Protein AF-A0A4U6QA63-F1 (afdb_monomer)

Sequence (109 aa):
MSAAEWTPLATGLVAAVALLVGVLTVRQKSVSDRRAQWWERVQWAVEQTLHESEERRLIGVVVLTELIDTDQPTRDEVRIIDALADVLLAESAQNEDHGDQAAATAEES

Secondary structure (DSSP, 8-state):
--GGGGHHHHHHHHHHHHHHHHHHHHHHHHHHHHHHHHHHHHHHHHHHHTSSSHHHHHHHHHHHHHHHHHS---HHHHHHHHHHHHHHHHHHHHHHHHHHHHHHHHH--

Organism: NCBI:txid2576308

pLDDT: mean 81.69, std 9.76, range [48.94, 94.12]

Structure (mmCIF, N/CA/C/O backbone):
data_AF-A0A4U6QA63-F1
#
_entry.id   AF-A0A4U6QA63-F1
#
loop_
_atom_site.group_PDB
_atom_site.id
_atom_site.type_symbol
_atom_site.label_atom_id
_atom_site.label_alt_id
_atom_site.label_comp_id
_atom_site.label_asym_id
_atom_site.label_entity_id
_atom_site.label_seq_id
_atom_site.pdbx_PDB_ins_code
_atom_site.Cartn_x
_atom_site.Cartn_y
_atom_site.Cartn_z
_atom_site.occupancy
_atom_site.B_iso_or_equiv
_atom_site.auth_seq_id
_atom_site.auth_comp_id
_atom_site.auth_asym_id
_atom_site.auth_atom_id
_atom_site.pdbx_PDB_model_num
ATOM 1 N N . MET A 1 1 ? 37.261 -5.030 -45.925 1.00 52.50 1 MET A N 1
ATOM 2 C CA . MET A 1 1 ? 35.971 -4.577 -45.368 1.00 52.50 1 MET A CA 1
ATOM 3 C C . MET A 1 1 ? 36.318 -3.757 -44.140 1.00 52.50 1 MET A C 1
ATOM 5 O O . MET A 1 1 ? 36.808 -4.309 -43.164 1.00 52.50 1 MET A O 1
ATOM 9 N N . SER A 1 2 ? 36.304 -2.436 -44.275 1.00 53.75 2 SER A N 1
ATOM 10 C CA . SER A 1 2 ? 36.786 -1.497 -43.257 1.00 53.75 2 SER A CA 1
ATOM 11 C C . SER A 1 2 ? 35.843 -1.476 -42.054 1.00 53.75 2 SER A C 1
ATOM 13 O O . SER A 1 2 ? 34.636 -1.346 -42.223 1.00 53.75 2 SER A O 1
ATOM 15 N N . ALA A 1 3 ? 36.395 -1.537 -40.838 1.00 61.06 3 ALA A N 1
ATOM 16 C CA . ALA A 1 3 ? 35.653 -1.529 -39.568 1.00 61.06 3 ALA A CA 1
ATOM 17 C C . ALA A 1 3 ? 34.669 -0.344 -39.394 1.00 61.06 3 ALA A C 1
ATOM 19 O O . ALA A 1 3 ? 33.803 -0.383 -38.527 1.00 61.06 3 ALA A O 1
ATOM 20 N N . ALA A 1 4 ? 34.776 0.693 -40.231 1.00 61.72 4 ALA A N 1
ATOM 21 C CA . ALA A 1 4 ? 33.960 1.903 -40.198 1.00 61.72 4 ALA A CA 1
ATOM 22 C C . ALA A 1 4 ? 32.494 1.717 -40.648 1.00 61.72 4 ALA A C 1
ATOM 24 O O . ALA A 1 4 ? 31.656 2.548 -40.307 1.00 61.72 4 ALA A O 1
ATOM 25 N N . GLU A 1 5 ? 32.161 0.652 -41.384 1.00 62.84 5 GLU A N 1
ATOM 26 C CA . GLU A 1 5 ? 30.810 0.457 -41.950 1.00 62.84 5 GLU A CA 1
ATOM 27 C C . GLU A 1 5 ? 29.781 -0.009 -40.904 1.00 62.84 5 GLU A C 1
ATOM 29 O O . GLU A 1 5 ? 28.580 0.197 -41.065 1.00 62.84 5 GLU A O 1
ATOM 34 N N . TRP A 1 6 ? 30.248 -0.593 -39.797 1.00 61.78 6 TRP A N 1
ATOM 35 C CA . TRP A 1 6 ? 29.396 -1.114 -38.723 1.00 61.78 6 TRP A CA 1
ATOM 36 C C . TRP A 1 6 ? 29.135 -0.073 -37.629 1.00 61.78 6 TRP A C 1
ATOM 38 O O . TRP A 1 6 ? 28.260 -0.276 -36.791 1.00 61.78 6 TRP A O 1
ATOM 48 N N . THR A 1 7 ? 29.848 1.057 -37.649 1.00 77.50 7 THR A N 1
ATOM 49 C CA . THR A 1 7 ? 29.715 2.153 -36.679 1.00 77.50 7 THR A CA 1
ATOM 50 C C . THR A 1 7 ? 28.272 2.649 -36.522 1.00 77.50 7 THR A C 1
ATOM 52 O O . THR A 1 7 ? 27.784 2.644 -35.394 1.00 77.50 7 THR A O 1
ATOM 55 N N . PRO A 1 8 ? 27.531 3.019 -37.590 1.00 83.19 8 PRO A N 1
ATOM 56 C CA . PRO A 1 8 ? 26.157 3.501 -37.429 1.00 83.19 8 PRO A CA 1
ATOM 57 C C . PRO A 1 8 ? 25.200 2.417 -36.912 1.00 83.19 8 PRO A C 1
ATOM 59 O O . PRO A 1 8 ? 24.306 2.718 -36.123 1.00 83.19 8 PRO A O 1
ATOM 62 N N . LEU A 1 9 ? 25.412 1.152 -37.293 1.00 77.19 9 LEU A N 1
ATOM 63 C CA . LEU A 1 9 ? 24.645 0.012 -36.779 1.00 77.19 9 LEU A CA 1
ATOM 64 C C . LEU A 1 9 ? 24.908 -0.217 -35.286 1.00 77.19 9 LEU A C 1
ATOM 66 O O . LEU A 1 9 ? 23.965 -0.392 -34.516 1.00 77.19 9 LEU A O 1
ATOM 70 N N . ALA A 1 10 ? 26.172 -0.159 -34.866 1.00 78.31 10 ALA A N 1
ATOM 71 C CA . ALA A 1 10 ? 26.559 -0.279 -33.467 1.00 78.31 10 ALA A CA 1
ATOM 72 C C . ALA A 1 10 ? 25.978 0.868 -32.626 1.00 78.31 10 ALA A C 1
ATOM 74 O O . ALA A 1 10 ? 25.395 0.623 -31.572 1.00 78.31 10 ALA A O 1
ATOM 75 N N . THR A 1 11 ? 26.059 2.113 -33.109 1.00 86.69 11 THR A N 1
ATOM 76 C CA . THR A 1 11 ? 25.457 3.272 -32.434 1.00 86.69 11 THR A CA 1
ATOM 77 C C . THR A 1 11 ? 23.936 3.149 -32.341 1.00 86.69 11 THR A C 1
ATOM 79 O O . THR A 1 11 ? 23.372 3.403 -31.277 1.00 86.69 11 THR A O 1
ATOM 82 N N . GLY A 1 12 ? 23.269 2.710 -33.412 1.00 87.81 12 GLY A N 1
ATOM 83 C CA . GLY A 1 12 ? 21.825 2.473 -33.407 1.00 87.81 12 GLY A CA 1
ATOM 84 C C . GLY A 1 12 ? 21.407 1.412 -32.386 1.00 87.81 12 GLY A C 1
ATOM 85 O O . GLY A 1 12 ? 20.447 1.614 -31.643 1.00 87.81 12 GLY A O 1
ATOM 86 N N . LEU A 1 13 ? 22.165 0.317 -32.285 1.00 84.44 13 LEU A N 1
ATOM 87 C CA . LEU A 1 13 ? 21.913 -0.745 -31.311 1.00 84.44 13 LEU A CA 1
ATOM 88 C C . LEU A 1 13 ? 22.113 -0.259 -29.869 1.00 84.44 13 LEU A C 1
ATOM 90 O O . LEU A 1 13 ? 21.268 -0.521 -29.015 1.00 84.44 13 LEU A O 1
ATOM 94 N N . VAL A 1 14 ? 23.180 0.500 -29.600 1.00 89.94 14 VAL A 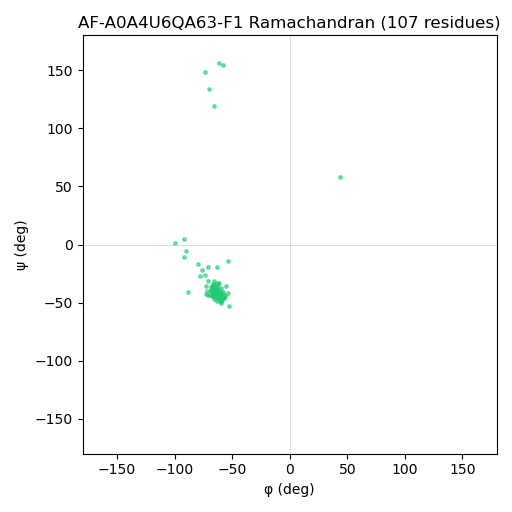N 1
ATOM 95 C CA . VAL A 1 14 ? 23.418 1.104 -28.278 1.00 89.94 14 VAL A CA 1
ATOM 96 C C . VAL A 1 14 ? 22.278 2.050 -27.891 1.00 89.94 14 VAL A C 1
ATOM 98 O O . VAL A 1 14 ? 21.776 1.973 -26.769 1.00 89.94 14 VAL A O 1
ATOM 101 N N . ALA A 1 15 ? 21.817 2.898 -28.815 1.00 89.25 15 ALA A N 1
ATOM 102 C CA . ALA A 1 15 ? 20.697 3.805 -28.568 1.00 89.25 15 ALA A CA 1
ATOM 103 C C . ALA A 1 15 ? 19.386 3.050 -28.280 1.00 89.25 15 ALA A C 1
ATOM 105 O O . ALA A 1 15 ? 18.650 3.419 -27.364 1.00 89.25 15 ALA A O 1
ATOM 106 N N . ALA A 1 16 ? 19.110 1.963 -29.007 1.00 84.00 16 ALA A N 1
ATOM 107 C CA . ALA A 1 16 ? 17.925 1.135 -28.790 1.00 84.00 16 ALA A CA 1
ATOM 108 C C . ALA A 1 16 ? 17.939 0.442 -27.416 1.00 84.00 16 ALA A C 1
ATOM 110 O O . ALA A 1 16 ? 16.925 0.445 -26.715 1.00 84.00 16 ALA A O 1
ATOM 111 N N . VAL A 1 17 ? 19.088 -0.104 -26.999 1.00 87.12 17 VAL A N 1
ATOM 112 C CA . VAL A 1 17 ? 19.249 -0.714 -25.668 1.00 87.12 17 VAL A CA 1
ATOM 113 C C . VAL A 1 17 ? 19.080 0.332 -24.568 1.00 87.12 17 VAL A C 1
ATOM 115 O O . VAL A 1 17 ? 18.347 0.089 -23.612 1.00 87.12 17 VAL A O 1
ATOM 118 N N . ALA A 1 18 ? 19.693 1.511 -24.712 1.00 88.19 18 ALA A N 1
ATOM 119 C CA . ALA A 1 18 ? 19.543 2.598 -23.746 1.00 88.19 18 ALA A CA 1
ATOM 120 C C . ALA A 1 18 ? 18.075 3.037 -23.597 1.00 88.19 18 ALA A C 1
ATOM 122 O O . ALA A 1 18 ? 17.598 3.220 -22.477 1.00 88.19 18 ALA A O 1
ATOM 123 N N . LEU A 1 19 ? 17.336 3.141 -24.707 1.00 87.56 19 LEU A N 1
ATOM 124 C CA . LEU A 1 19 ? 15.912 3.477 -24.693 1.00 87.56 19 LEU A CA 1
ATOM 125 C C . LEU A 1 19 ? 15.083 2.386 -24.005 1.00 87.56 19 LEU A C 1
ATOM 127 O O . LEU A 1 19 ? 14.249 2.700 -23.158 1.00 87.56 19 LEU A O 1
ATOM 131 N N . LEU A 1 20 ? 15.341 1.110 -24.308 1.00 85.31 20 LEU A N 1
ATOM 132 C CA . LEU A 1 20 ? 14.665 -0.016 -23.660 1.00 85.31 20 LEU A CA 1
ATOM 133 C C . LEU A 1 20 ? 14.903 -0.015 -22.146 1.00 85.31 20 LEU A C 1
ATOM 135 O O . LEU A 1 20 ? 13.947 -0.082 -21.377 1.00 85.31 20 LEU A O 1
ATOM 139 N N . VAL A 1 21 ? 16.161 0.102 -21.714 1.00 84.88 21 VAL A N 1
ATOM 140 C CA . VAL A 1 21 ? 16.525 0.153 -20.291 1.00 84.88 21 VAL A CA 1
ATOM 141 C C . VAL A 1 21 ? 15.883 1.359 -19.611 1.00 84.88 21 VAL A C 1
ATOM 143 O O . VAL A 1 21 ? 15.337 1.213 -18.519 1.00 84.88 21 VAL A O 1
ATOM 146 N N . GLY A 1 22 ? 15.873 2.526 -20.261 1.00 81.62 22 GLY A N 1
ATOM 147 C CA . GLY A 1 22 ? 15.204 3.723 -19.753 1.00 81.62 22 GLY A CA 1
ATOM 148 C C . GLY A 1 22 ? 13.706 3.503 -19.538 1.00 81.62 22 GLY A C 1
ATOM 149 O O . GLY A 1 22 ? 13.187 3.778 -18.457 1.00 81.62 22 GLY A O 1
ATOM 150 N N . VAL A 1 23 ? 13.014 2.928 -20.527 1.00 81.94 23 VAL A N 1
ATOM 151 C CA . VAL A 1 23 ? 11.581 2.608 -20.429 1.00 81.94 23 VAL A CA 1
ATOM 152 C C . VAL A 1 23 ? 11.314 1.583 -19.327 1.00 81.94 23 VAL A C 1
ATOM 154 O O . VAL A 1 23 ? 10.399 1.776 -18.526 1.00 81.94 23 VAL A O 1
ATOM 157 N N . LEU A 1 24 ? 12.109 0.513 -19.248 1.00 80.06 24 LEU A N 1
ATOM 158 C CA . LEU A 1 24 ? 11.977 -0.499 -18.197 1.00 80.06 24 LEU A CA 1
ATOM 159 C C . LEU A 1 24 ? 12.202 0.105 -16.810 1.00 80.06 24 LEU A C 1
ATOM 161 O O . LEU A 1 24 ? 11.413 -0.157 -15.909 1.00 80.06 24 LEU A O 1
ATOM 165 N N . THR A 1 25 ? 13.201 0.973 -16.662 1.00 82.56 25 THR A N 1
ATOM 166 C CA . THR A 1 25 ? 13.501 1.674 -15.406 1.00 82.56 25 THR A CA 1
ATOM 167 C C . THR A 1 25 ? 12.339 2.559 -14.967 1.00 82.56 25 THR A C 1
ATOM 169 O O . THR A 1 25 ? 11.913 2.490 -13.817 1.00 82.56 25 THR A O 1
ATOM 172 N N . VAL A 1 26 ? 11.768 3.356 -15.877 1.00 82.88 26 VAL A N 1
ATOM 173 C CA . VAL A 1 26 ? 10.618 4.220 -15.559 1.00 82.88 26 VAL A CA 1
ATOM 174 C C . VAL A 1 26 ? 9.390 3.387 -15.183 1.00 82.88 26 VAL A C 1
ATOM 176 O O . VAL A 1 26 ? 8.683 3.730 -14.237 1.00 82.88 26 VAL A O 1
ATOM 179 N N . ARG A 1 27 ? 9.150 2.263 -15.870 1.00 74.88 27 ARG A N 1
ATOM 180 C CA . ARG A 1 27 ? 8.049 1.343 -15.536 1.00 74.88 27 ARG A CA 1
ATOM 181 C C . ARG A 1 27 ? 8.268 0.633 -14.205 1.00 74.88 27 ARG A C 1
ATOM 183 O O . ARG A 1 27 ? 7.325 0.469 -13.441 1.00 74.88 27 ARG A O 1
ATOM 190 N N . GLN A 1 28 ? 9.495 0.219 -13.916 1.00 75.00 28 GLN A N 1
ATOM 191 C CA . GLN A 1 28 ? 9.846 -0.387 -12.637 1.00 75.00 28 GLN A CA 1
ATOM 192 C C . GLN A 1 28 ? 9.647 0.618 -11.503 1.00 75.00 28 GLN A C 1
ATOM 194 O O . GLN A 1 28 ? 9.059 0.278 -10.478 1.00 75.00 28 GLN A O 1
ATOM 199 N N . LYS A 1 29 ? 10.063 1.870 -11.719 1.00 82.56 29 LYS A N 1
ATOM 200 C CA . LYS A 1 29 ? 9.858 2.950 -10.763 1.00 82.56 29 LYS A CA 1
ATOM 201 C C . LYS A 1 29 ? 8.375 3.235 -10.530 1.00 82.56 29 LYS A C 1
ATOM 203 O O . LYS A 1 29 ? 7.969 3.301 -9.381 1.00 82.56 29 LYS A O 1
ATOM 208 N N . SER A 1 30 ? 7.551 3.322 -11.575 1.00 77.19 30 SER A N 1
ATOM 209 C CA . SER A 1 30 ? 6.116 3.588 -11.395 1.00 77.19 30 SER A CA 1
ATOM 210 C C . SER A 1 30 ? 5.382 2.454 -10.675 1.00 77.19 30 SER A C 1
ATOM 212 O O . SER A 1 30 ? 4.485 2.711 -9.875 1.00 77.19 30 SER A O 1
ATOM 214 N N . VAL A 1 31 ? 5.780 1.198 -10.905 1.00 80.50 31 VAL A N 1
ATOM 2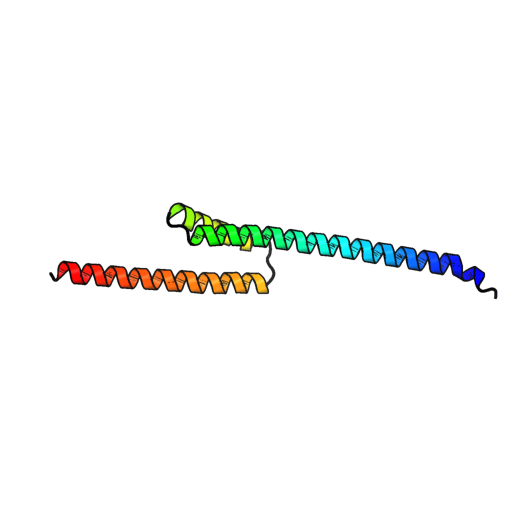15 C CA . VAL A 1 31 ? 5.263 0.051 -10.143 1.00 80.50 31 VAL A CA 1
ATOM 216 C C . VAL A 1 31 ? 5.704 0.127 -8.680 1.00 80.50 31 VAL A C 1
ATOM 218 O O . VAL A 1 31 ? 4.873 -0.070 -7.798 1.00 80.50 31 VAL A O 1
ATOM 221 N N . SER A 1 32 ? 6.976 0.443 -8.424 1.00 79.56 32 SER A N 1
ATOM 222 C CA . SER A 1 32 ? 7.515 0.591 -7.068 1.00 79.56 32 SER A CA 1
ATOM 223 C C . SER A 1 32 ? 6.838 1.725 -6.298 1.00 79.56 32 SER A C 1
ATOM 225 O O . SER A 1 32 ? 6.445 1.530 -5.153 1.00 79.56 32 SER A O 1
ATOM 227 N N . ASP A 1 33 ? 6.671 2.889 -6.925 1.00 85.06 33 ASP A N 1
ATOM 228 C CA . ASP A 1 33 ? 6.081 4.073 -6.297 1.00 85.06 33 ASP A CA 1
ATOM 229 C C . ASP A 1 33 ? 4.595 3.830 -5.974 1.00 85.06 33 ASP A C 1
ATOM 231 O O . ASP A 1 33 ? 4.143 4.134 -4.873 1.00 85.06 33 ASP A O 1
ATOM 235 N N . ARG A 1 34 ? 3.844 3.184 -6.881 1.00 84.44 34 ARG A N 1
ATOM 236 C CA . ARG A 1 34 ? 2.451 2.779 -6.623 1.00 84.44 34 ARG A CA 1
ATOM 237 C C . ARG A 1 34 ? 2.342 1.810 -5.444 1.00 84.44 34 ARG A C 1
ATOM 239 O O . ARG A 1 34 ? 1.427 1.930 -4.636 1.00 84.44 34 ARG A O 1
ATOM 246 N N . ARG A 1 35 ? 3.278 0.864 -5.332 1.00 86.12 35 ARG A N 1
ATOM 247 C CA . ARG A 1 35 ? 3.324 -0.093 -4.219 1.00 86.12 35 ARG A CA 1
ATOM 248 C C . ARG A 1 35 ? 3.645 0.592 -2.889 1.00 86.12 35 ARG A C 1
ATOM 250 O O . ARG A 1 35 ? 3.017 0.278 -1.885 1.00 86.12 35 ARG A O 1
ATOM 257 N N . ALA A 1 36 ? 4.565 1.556 -2.891 1.00 87.19 36 ALA A N 1
ATOM 258 C CA . ALA A 1 36 ? 4.877 2.357 -1.709 1.00 87.19 36 ALA A CA 1
ATOM 259 C C . ALA A 1 36 ? 3.651 3.150 -1.221 1.00 87.19 36 ALA A C 1
ATOM 261 O O . ALA A 1 36 ? 3.300 3.068 -0.051 1.00 87.19 36 ALA A O 1
ATOM 262 N N . GLN A 1 37 ? 2.937 3.821 -2.130 1.00 89.88 37 GLN A N 1
ATOM 263 C CA . GLN A 1 37 ? 1.710 4.561 -1.803 1.00 89.88 37 GLN A CA 1
ATOM 264 C C . GLN A 1 37 ? 0.576 3.661 -1.302 1.00 89.88 37 GLN A C 1
ATOM 266 O O . GLN A 1 37 ? -0.234 4.066 -0.471 1.00 89.88 37 GLN A O 1
ATOM 271 N N . TRP A 1 38 ? 0.467 2.443 -1.834 1.00 90.44 38 TRP A N 1
ATOM 272 C CA . TRP A 1 38 ? -0.473 1.459 -1.306 1.00 90.44 38 TRP A CA 1
ATOM 273 C C . TRP A 1 38 ? -0.107 1.062 0.128 1.00 90.44 38 TRP A C 1
ATOM 275 O O . TRP A 1 38 ? -0.964 1.106 1.006 1.00 90.44 38 TRP A O 1
ATOM 285 N N . TRP A 1 39 ? 1.170 0.777 0.394 1.00 90.00 39 TRP A N 1
ATOM 286 C CA . TRP A 1 39 ? 1.623 0.400 1.732 1.00 90.00 39 TRP A CA 1
ATOM 287 C C . TRP A 1 39 ? 1.464 1.524 2.764 1.00 90.00 39 TRP A C 1
ATOM 289 O O . TRP A 1 39 ? 1.045 1.259 3.885 1.00 90.00 39 TRP A O 1
ATOM 299 N N . GLU A 1 40 ? 1.711 2.780 2.389 1.00 91.88 40 GLU A N 1
ATOM 300 C CA . GLU A 1 40 ? 1.442 3.937 3.258 1.00 91.88 40 GLU A CA 1
ATOM 301 C C . GLU A 1 40 ? -0.039 4.006 3.673 1.00 91.88 40 GLU A C 1
ATOM 303 O O . GLU A 1 40 ? -0.353 4.255 4.839 1.00 91.88 40 GLU A O 1
ATOM 308 N N . ARG A 1 41 ? -0.963 3.724 2.744 1.00 91.69 41 ARG A N 1
ATOM 309 C CA . ARG A 1 41 ? -2.406 3.681 3.037 1.00 91.69 41 ARG A CA 1
ATOM 310 C C . ARG A 1 41 ? -2.779 2.506 3.940 1.00 91.69 41 ARG A C 1
ATOM 312 O O . ARG A 1 41 ? -3.584 2.682 4.850 1.00 91.69 41 ARG A O 1
ATOM 319 N N . VAL A 1 42 ? -2.167 1.340 3.729 1.00 90.81 42 VAL A N 1
ATOM 320 C CA . VAL A 1 42 ? -2.325 0.174 4.613 1.00 90.81 42 VAL A CA 1
ATOM 321 C C . VAL A 1 42 ? -1.861 0.505 6.028 1.00 90.81 42 VAL A C 1
ATOM 323 O O . VAL A 1 42 ? -2.599 0.257 6.974 1.00 90.81 42 VAL A O 1
ATOM 326 N N . GLN A 1 43 ? -0.678 1.102 6.188 1.00 90.62 43 GLN A N 1
ATOM 327 C CA . GLN A 1 43 ? -0.144 1.467 7.503 1.00 90.62 43 GLN A CA 1
ATOM 328 C C . GLN A 1 43 ? -1.069 2.422 8.252 1.00 90.62 43 GLN A C 1
ATOM 330 O O . GLN A 1 43 ? -1.366 2.185 9.421 1.00 90.62 43 GLN A O 1
ATOM 335 N N . TRP A 1 44 ? -1.565 3.458 7.570 1.00 94.12 44 TRP A N 1
ATOM 336 C CA . TRP A 1 44 ? -2.530 4.380 8.161 1.00 94.12 44 TRP A CA 1
ATOM 337 C C . TRP A 1 44 ? -3.786 3.648 8.643 1.00 94.12 44 TRP A C 1
ATOM 339 O O . TRP A 1 44 ? -4.246 3.878 9.761 1.00 94.12 44 TRP A O 1
ATOM 349 N N . ALA A 1 45 ? -4.329 2.749 7.822 1.00 91.31 45 ALA A N 1
ATOM 350 C CA . ALA A 1 45 ? -5.550 2.033 8.154 1.00 91.31 45 ALA A CA 1
ATOM 351 C C . ALA A 1 45 ? -5.341 1.063 9.332 1.00 91.31 45 ALA A C 1
ATOM 353 O O . ALA A 1 45 ? -6.167 1.034 10.242 1.00 91.31 45 ALA A O 1
ATOM 354 N N . VAL A 1 46 ? -4.200 0.364 9.387 1.00 89.06 46 VAL A N 1
ATOM 355 C CA . VAL A 1 46 ? -3.800 -0.465 10.540 1.00 89.06 46 VAL A CA 1
ATOM 356 C C . VAL A 1 46 ? -3.660 0.376 11.808 1.00 89.06 46 VAL A C 1
ATOM 358 O O . VAL A 1 46 ? -4.195 0.003 12.848 1.00 89.06 46 VAL A O 1
ATOM 361 N N . GLU A 1 47 ? -3.013 1.538 11.744 1.00 88.06 47 GLU A N 1
ATOM 362 C CA . GLU A 1 47 ? -2.907 2.436 12.900 1.00 88.06 47 GLU A CA 1
ATOM 363 C C . GLU A 1 47 ? -4.289 2.875 13.409 1.00 88.06 47 GLU A C 1
ATOM 365 O O . GLU A 1 47 ? -4.516 2.923 14.618 1.00 88.06 47 GLU A O 1
ATOM 370 N N . GLN A 1 48 ? -5.253 3.106 12.508 1.00 89.31 48 GLN A N 1
ATOM 371 C CA . GLN A 1 48 ? -6.629 3.394 12.914 1.00 89.31 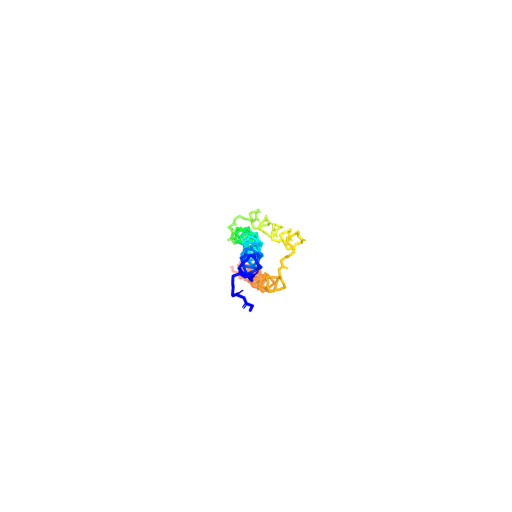48 GLN A CA 1
ATOM 372 C C . GLN A 1 48 ? -7.311 2.196 13.592 1.00 89.31 48 GLN A C 1
ATOM 374 O O . GLN A 1 48 ? -8.044 2.408 14.555 1.00 89.31 48 GLN A O 1
ATOM 379 N N . THR A 1 49 ? -7.048 0.950 13.169 1.00 82.94 49 THR A N 1
ATOM 380 C CA . THR A 1 49 ? -7.606 -0.256 13.828 1.00 82.94 49 THR A CA 1
ATOM 381 C C . THR A 1 49 ? -7.144 -0.455 15.272 1.00 82.94 49 THR A C 1
ATOM 383 O O . THR A 1 49 ? -7.820 -1.142 16.036 1.00 82.94 49 THR A O 1
ATOM 386 N N . LEU A 1 50 ? -6.037 0.183 15.659 1.00 84.38 50 LEU A N 1
ATOM 387 C CA . LEU A 1 50 ? -5.472 0.147 17.010 1.00 84.38 50 LEU A CA 1
ATOM 388 C C . LEU A 1 50 ? -5.833 1.388 17.840 1.00 84.38 50 LEU A C 1
ATOM 390 O O . LEU A 1 50 ? -5.392 1.533 18.978 1.00 84.38 50 LEU A O 1
ATOM 394 N N . HIS A 1 51 ? -6.604 2.314 17.274 1.00 86.75 51 HIS A N 1
ATOM 395 C CA . HIS A 1 51 ? -6.949 3.564 17.932 1.00 86.75 51 HIS A CA 1
ATOM 396 C C . HIS A 1 51 ? -7.984 3.344 19.057 1.00 86.75 51 HIS A C 1
ATOM 398 O O . HIS A 1 51 ? -8.859 2.499 18.954 1.00 86.75 51 HIS A O 1
ATOM 404 N N . GLU A 1 52 ? -7.953 4.145 20.124 1.00 83.31 52 GLU A N 1
ATOM 405 C CA . GLU A 1 52 ? -8.851 3.977 21.289 1.00 83.31 52 GLU A CA 1
ATOM 406 C C . GLU A 1 52 ? -10.345 4.182 20.948 1.00 83.31 52 GLU A C 1
ATOM 408 O O . GLU A 1 52 ? -11.230 3.503 21.459 1.00 83.31 52 GLU A O 1
ATOM 413 N N . SER A 1 53 ? -10.635 5.142 20.067 1.00 91.94 53 SER A N 1
ATOM 414 C CA . SER A 1 53 ? -11.970 5.391 19.507 1.00 91.94 53 SER A CA 1
ATOM 415 C C . SER A 1 53 ? -12.469 4.235 18.628 1.00 91.94 53 SER A C 1
ATOM 417 O O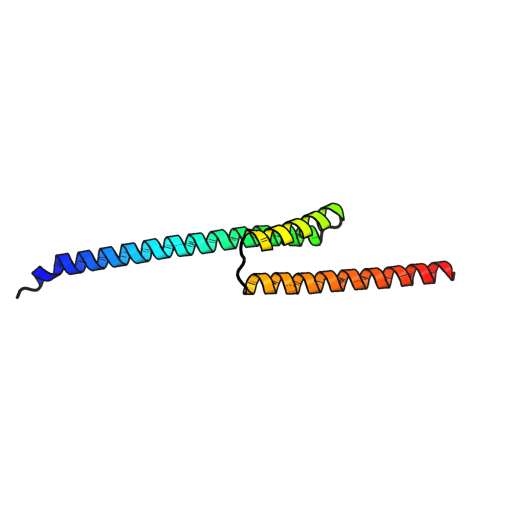 . SER A 1 53 ? -11.908 3.978 17.562 1.00 91.94 53 SER A O 1
ATOM 419 N N . GLU A 1 54 ? -13.594 3.633 19.023 1.00 87.38 54 GLU A N 1
ATOM 420 C CA . GLU A 1 54 ? -14.307 2.599 18.252 1.00 87.38 54 GLU A CA 1
ATOM 421 C C . GLU A 1 54 ? -14.621 3.046 16.814 1.00 87.38 54 GLU A C 1
ATOM 423 O O . GLU A 1 54 ? -14.414 2.297 15.865 1.00 87.38 54 GLU A O 1
ATOM 428 N N . GLU A 1 55 ? -15.051 4.298 16.629 1.00 91.31 55 GLU A N 1
ATOM 429 C CA . GLU A 1 55 ? -15.345 4.854 15.302 1.00 91.31 55 GLU A CA 1
ATOM 430 C C . GLU A 1 55 ? -14.110 4.818 14.393 1.00 91.31 55 GLU A C 1
ATOM 432 O O . GLU A 1 55 ? -14.188 4.376 13.246 1.00 91.31 55 GLU A O 1
ATOM 437 N N . ARG A 1 56 ? -12.946 5.229 14.912 1.00 88.44 56 ARG A N 1
ATOM 438 C CA . ARG A 1 56 ? -11.692 5.192 14.148 1.00 88.44 56 ARG A CA 1
ATOM 439 C C . ARG A 1 56 ? -11.256 3.766 13.843 1.00 88.44 56 ARG A C 1
ATOM 441 O O . ARG A 1 56 ? -10.818 3.514 12.722 1.00 88.44 56 ARG A O 1
ATOM 448 N N . ARG A 1 57 ? -11.448 2.831 14.778 1.00 87.44 57 ARG A N 1
ATOM 449 C CA . ARG A 1 57 ? -11.155 1.411 14.540 1.00 87.44 57 ARG A CA 1
ATOM 450 C C . ARG A 1 57 ? -11.965 0.852 13.385 1.00 87.44 57 ARG A C 1
ATOM 452 O O . ARG A 1 57 ? -11.387 0.272 12.468 1.00 87.44 57 ARG A O 1
ATOM 459 N N . LEU A 1 58 ? -13.274 1.097 13.383 1.00 89.00 58 LEU A N 1
ATOM 460 C CA . LEU A 1 58 ? -14.164 0.666 12.305 1.00 89.00 58 LEU A CA 1
ATOM 461 C C . LEU A 1 58 ? -13.782 1.294 10.961 1.00 89.00 58 LEU A C 1
ATOM 463 O O . LEU A 1 58 ? -13.745 0.593 9.951 1.00 89.00 58 LEU A O 1
ATOM 467 N N . ILE A 1 59 ? -13.432 2.585 10.942 1.00 93.00 59 ILE A N 1
ATOM 468 C CA . ILE A 1 59 ? -12.940 3.256 9.729 1.00 93.00 59 ILE A CA 1
ATOM 469 C C . ILE A 1 59 ? -11.670 2.572 9.208 1.00 93.00 59 ILE A C 1
ATOM 471 O O . ILE A 1 59 ? -11.571 2.312 8.010 1.00 93.00 59 ILE A O 1
ATOM 475 N N . GLY A 1 60 ? -10.722 2.244 10.090 1.00 89.00 60 GLY A N 1
ATOM 476 C CA . GLY A 1 60 ? -9.502 1.522 9.726 1.00 89.00 60 GLY A CA 1
ATOM 477 C C . GLY A 1 60 ? -9.791 0.175 9.063 1.00 89.00 60 GLY A C 1
ATOM 478 O O . GLY A 1 60 ? -9.239 -0.116 8.002 1.00 89.00 60 GLY A O 1
ATOM 479 N N . VAL A 1 61 ? -10.711 -0.609 9.636 1.00 88.19 61 VAL A N 1
ATOM 480 C CA . VAL A 1 61 ? -11.112 -1.914 9.084 1.00 88.19 61 VAL A CA 1
ATOM 481 C C . VAL A 1 61 ? -11.757 -1.755 7.706 1.00 88.19 61 VAL A C 1
ATOM 483 O O . VAL A 1 61 ? -11.348 -2.429 6.763 1.00 88.19 61 VAL A O 1
ATOM 486 N N . VAL A 1 62 ? -12.713 -0.832 7.556 1.00 93.38 62 VAL A N 1
ATOM 487 C CA . VAL A 1 62 ? -13.397 -0.584 6.274 1.00 93.38 62 VAL A CA 1
ATOM 488 C C . VAL A 1 62 ? -12.406 -0.165 5.189 1.00 93.38 62 VAL A C 1
ATOM 490 O O . VAL A 1 62 ? -12.458 -0.673 4.069 1.00 93.38 62 VAL A O 1
ATOM 493 N N . VAL A 1 63 ? -11.474 0.733 5.516 1.00 92.38 63 VAL A N 1
ATOM 494 C CA . VAL A 1 63 ? -10.460 1.195 4.562 1.00 92.38 63 VAL A CA 1
ATOM 495 C C . VAL A 1 63 ? -9.504 0.065 4.175 1.00 92.38 63 VAL A C 1
ATOM 497 O O . VAL A 1 63 ? -9.144 -0.035 3.003 1.00 92.38 63 VAL A O 1
ATOM 500 N N . LEU A 1 64 ? -9.124 -0.815 5.108 1.00 89.44 64 LEU A N 1
ATOM 501 C CA . LEU A 1 64 ? -8.320 -2.000 4.789 1.00 89.44 64 LEU A CA 1
ATOM 502 C C . LEU A 1 64 ? -9.038 -2.931 3.811 1.00 89.44 64 LEU A C 1
ATOM 504 O O . LEU A 1 64 ? -8.419 -3.370 2.844 1.00 89.44 64 LEU A O 1
ATOM 508 N N . THR A 1 65 ? -10.327 -3.207 4.021 1.00 88.94 65 THR A N 1
ATOM 509 C CA . THR A 1 65 ? -11.10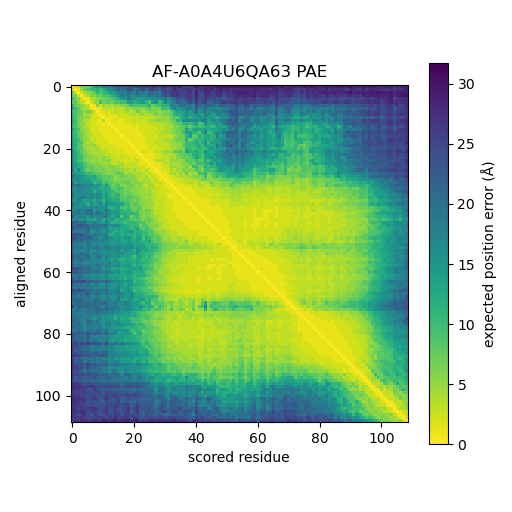7 -4.059 3.110 1.00 88.94 65 THR A CA 1
ATOM 510 C C . THR A 1 65 ? -11.182 -3.456 1.705 1.00 88.94 65 THR A C 1
ATOM 512 O O . THR A 1 65 ? -10.894 -4.144 0.727 1.00 88.94 65 THR A O 1
ATOM 515 N N . GLU A 1 66 ? -11.459 -2.154 1.598 1.00 93.00 66 GLU A N 1
ATOM 516 C CA . GLU A 1 66 ? -11.520 -1.453 0.308 1.00 93.00 66 GLU A CA 1
ATOM 517 C C . GLU A 1 66 ? -10.161 -1.449 -0.421 1.00 93.00 66 GLU A C 1
ATOM 519 O O . GLU A 1 66 ? -10.097 -1.612 -1.642 1.00 93.00 66 GLU A O 1
ATOM 524 N N . LEU A 1 67 ? -9.049 -1.300 0.311 1.00 89.31 67 LEU A N 1
ATOM 525 C CA . LEU A 1 67 ? -7.693 -1.326 -0.257 1.00 89.31 67 LEU A CA 1
ATOM 526 C C . LEU A 1 67 ? -7.311 -2.694 -0.836 1.00 89.31 67 LEU A C 1
ATOM 528 O O . LEU A 1 67 ? -6.530 -2.751 -1.787 1.00 89.31 67 LEU A O 1
ATOM 532 N N . ILE A 1 68 ? -7.820 -3.788 -0.268 1.00 87.56 68 ILE A N 1
ATOM 533 C CA . ILE A 1 68 ? -7.566 -5.141 -0.780 1.00 87.56 68 ILE A CA 1
ATOM 534 C C . ILE A 1 68 ? -8.341 -5.369 -2.081 1.00 87.56 68 ILE A C 1
ATOM 536 O O . ILE A 1 68 ? -7.776 -5.906 -3.036 1.00 87.56 68 ILE A O 1
ATOM 540 N N . ASP A 1 69 ? -9.596 -4.923 -2.141 1.00 87.62 69 ASP A N 1
ATOM 541 C CA . ASP A 1 69 ? -10.459 -5.124 -3.308 1.00 87.62 69 ASP A CA 1
ATOM 542 C C . ASP A 1 69 ? -10.047 -4.258 -4.508 1.00 87.62 69 ASP A C 1
ATOM 544 O O . ASP A 1 69 ? -10.060 -4.717 -5.654 1.00 87.62 69 ASP A O 1
ATOM 548 N N . THR A 1 70 ? -9.655 -3.004 -4.269 1.00 86.38 70 THR A N 1
ATOM 549 C CA . THR A 1 70 ? -9.441 -2.029 -5.352 1.00 86.38 70 THR A CA 1
ATOM 550 C C . THR A 1 70 ? -8.031 -2.037 -5.938 1.00 86.38 70 THR A C 1
ATOM 552 O O . THR A 1 70 ? -7.870 -1.955 -7.160 1.00 86.38 70 THR A O 1
ATOM 555 N N . ASP A 1 71 ? -6.995 -2.155 -5.104 1.00 83.25 71 ASP A N 1
ATOM 556 C CA . ASP A 1 71 ? -5.607 -1.928 -5.527 1.00 83.25 71 ASP A CA 1
ATOM 557 C C . ASP A 1 71 ? -4.867 -3.190 -5.997 1.00 83.25 71 ASP A C 1
ATOM 559 O O . ASP A 1 71 ? -3.687 -3.111 -6.346 1.00 83.25 71 ASP A O 1
ATOM 563 N N . GLN A 1 72 ? -5.558 -4.337 -6.076 1.00 82.69 72 GLN A N 1
ATOM 564 C CA . GLN A 1 72 ? -5.016 -5.621 -6.555 1.00 82.69 72 GLN A CA 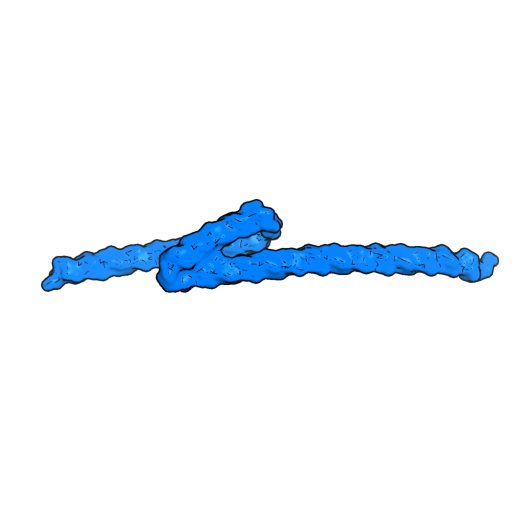1
ATOM 565 C C . GLN A 1 72 ? -3.613 -5.922 -5.984 1.00 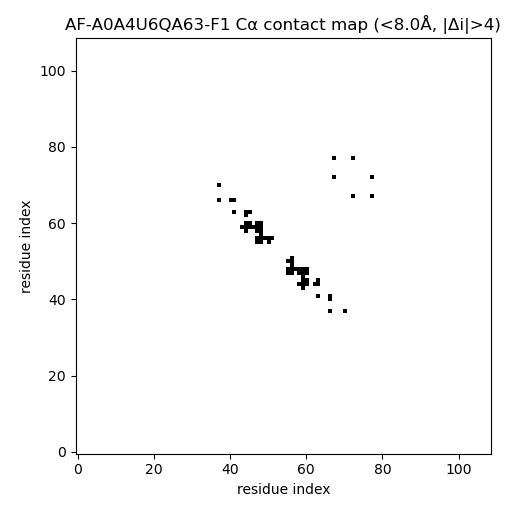82.69 72 GLN A C 1
ATOM 567 O O . GLN A 1 72 ? -2.649 -6.080 -6.749 1.00 82.69 72 GLN A O 1
ATOM 572 N N . PRO A 1 73 ? -3.469 -5.983 -4.647 1.00 83.00 73 PRO A N 1
ATOM 573 C CA . PRO A 1 73 ? -2.195 -6.290 -4.017 1.00 83.00 73 PRO A CA 1
ATOM 574 C C . PRO A 1 73 ? -1.651 -7.643 -4.482 1.00 83.00 73 PRO A C 1
ATOM 576 O O . PRO A 1 73 ? -2.371 -8.557 -4.896 1.00 83.00 73 PRO A O 1
ATOM 579 N N . THR A 1 74 ? -0.334 -7.788 -4.412 1.00 85.00 74 THR A N 1
ATOM 580 C CA . THR A 1 74 ? 0.319 -9.063 -4.695 1.00 85.00 74 THR A CA 1
ATOM 581 C C . THR A 1 74 ? -0.146 -10.134 -3.706 1.00 85.00 74 THR A C 1
ATOM 583 O O . THR A 1 74 ? -0.546 -9.849 -2.579 1.00 85.00 74 THR A O 1
ATOM 586 N N . ARG A 1 75 ? -0.052 -11.411 -4.095 1.00 86.31 75 ARG A N 1
ATOM 587 C CA . ARG A 1 75 ? -0.445 -12.529 -3.216 1.00 86.31 75 ARG A CA 1
ATOM 588 C C . ARG A 1 75 ? 0.279 -12.513 -1.870 1.00 86.31 75 ARG A C 1
ATOM 590 O O . ARG A 1 75 ? -0.301 -12.899 -0.863 1.00 86.31 75 ARG A O 1
ATOM 597 N N . ASP A 1 76 ? 1.541 -12.095 -1.864 1.00 85.12 76 ASP A N 1
ATOM 598 C CA . ASP A 1 76 ? 2.350 -12.017 -0.650 1.00 85.12 76 ASP A CA 1
ATOM 599 C C . ASP A 1 76 ? 1.819 -10.939 0.300 1.00 85.12 76 ASP A C 1
ATOM 601 O O . ASP A 1 76 ? 1.766 -11.164 1.503 1.00 85.12 76 ASP A O 1
ATOM 605 N N . GLU A 1 77 ? 1.371 -9.805 -0.240 1.00 88.00 77 GLU A N 1
ATOM 606 C CA . GLU A 1 77 ? 0.759 -8.720 0.531 1.00 88.00 77 GLU A CA 1
ATOM 607 C C . GLU A 1 77 ? -0.580 -9.130 1.128 1.00 88.00 77 GLU A C 1
ATOM 609 O O . GLU A 1 77 ? -0.798 -8.900 2.311 1.00 88.00 77 GLU A O 1
ATOM 614 N N . VAL A 1 78 ? -1.434 -9.807 0.352 1.00 87.12 78 VAL A N 1
ATOM 615 C CA . VAL A 1 78 ? -2.699 -10.346 0.873 1.00 87.12 78 VAL A CA 1
ATOM 616 C C . VAL A 1 78 ? -2.438 -11.269 2.062 1.00 87.12 78 VAL A C 1
ATOM 618 O O . VAL A 1 78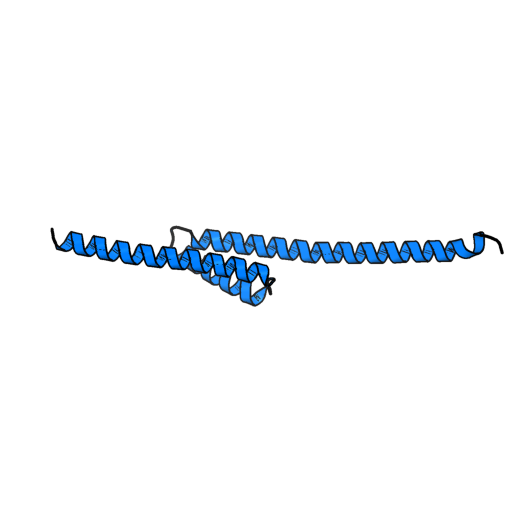 ? -3.083 -11.115 3.088 1.00 87.12 78 VAL A O 1
ATOM 621 N N . ARG A 1 79 ? -1.439 -12.162 1.977 1.00 89.12 79 ARG A N 1
ATOM 622 C CA . ARG A 1 79 ? -1.075 -13.047 3.100 1.00 89.12 79 ARG A CA 1
ATOM 623 C C . ARG A 1 79 ? -0.600 -12.296 4.344 1.00 89.12 79 ARG A C 1
ATOM 625 O O . ARG A 1 79 ? -0.819 -12.776 5.448 1.00 89.12 79 ARG A O 1
ATOM 632 N N . ILE A 1 80 ? 0.080 -11.160 4.180 1.00 88.44 80 ILE A N 1
ATOM 633 C CA . ILE A 1 80 ? 0.507 -10.332 5.317 1.00 88.44 80 ILE A CA 1
ATOM 634 C C . ILE A 1 80 ? -0.715 -9.719 6.006 1.00 88.44 80 ILE A C 1
ATOM 636 O O . ILE A 1 80 ? -0.786 -9.741 7.231 1.00 88.44 80 ILE A O 1
ATOM 640 N N . ILE A 1 81 ? -1.669 -9.195 5.233 1.00 87.44 81 ILE A N 1
ATOM 641 C CA . ILE A 1 81 ? -2.895 -8.613 5.793 1.00 87.44 81 ILE A CA 1
ATOM 642 C C . ILE A 1 81 ? -3.772 -9.682 6.450 1.00 87.44 81 ILE A C 1
ATOM 644 O O . ILE A 1 81 ? -4.310 -9.437 7.522 1.00 87.44 81 ILE A O 1
ATOM 648 N N . ASP A 1 82 ? -3.856 -10.871 5.859 1.00 88.31 82 ASP A N 1
ATOM 649 C CA . ASP A 1 82 ? -4.581 -12.018 6.418 1.00 88.31 82 ASP A CA 1
ATOM 650 C C . ASP A 1 82 ? -3.995 -12.434 7.779 1.00 88.31 82 ASP A C 1
ATOM 652 O O . ASP A 1 82 ? -4.698 -12.483 8.783 1.00 88.31 82 ASP A O 1
ATOM 656 N N . ALA A 1 83 ? -2.666 -12.578 7.857 1.00 88.44 83 ALA A N 1
ATOM 657 C CA . ALA A 1 83 ? -1.979 -12.869 9.116 1.00 88.44 83 ALA A CA 1
ATOM 658 C C . ALA A 1 83 ? -2.165 -11.763 10.172 1.00 88.44 83 ALA A C 1
ATOM 660 O O . ALA A 1 83 ? -2.202 -12.049 11.367 1.00 88.44 83 ALA A O 1
ATOM 661 N N . LEU A 1 84 ? -2.269 -10.497 9.754 1.00 85.12 84 LEU A N 1
ATOM 662 C CA . LEU A 1 84 ? -2.580 -9.396 10.664 1.00 85.12 84 LEU A CA 1
ATOM 663 C C . LEU A 1 84 ? -4.023 -9.484 11.180 1.00 85.12 84 LEU A C 1
ATOM 665 O O . LEU A 1 84 ? -4.251 -9.291 12.373 1.00 85.12 84 LEU A O 1
ATOM 669 N N . ALA A 1 85 ? -4.983 -9.782 10.302 1.00 85.25 85 ALA A N 1
ATOM 670 C CA . ALA A 1 85 ? -6.383 -9.950 10.674 1.00 85.25 85 ALA A CA 1
ATOM 671 C C . ALA A 1 85 ? -6.556 -11.085 11.694 1.00 85.25 85 ALA A C 1
ATOM 673 O O . ALA A 1 85 ? -7.243 -10.892 12.695 1.00 85.25 85 ALA A O 1
ATOM 674 N N . ASP A 1 86 ? -5.863 -12.211 11.503 1.00 86.69 86 ASP A N 1
ATOM 675 C CA . ASP A 1 86 ? -5.856 -13.330 12.453 1.00 86.69 86 ASP A CA 1
ATOM 676 C C . ASP A 1 86 ? -5.405 -12.898 13.858 1.00 86.69 86 ASP A C 1
ATOM 678 O O . ASP A 1 86 ? -6.025 -13.269 14.856 1.00 86.69 86 ASP A O 1
ATOM 682 N N . VAL A 1 87 ? -4.346 -12.084 13.949 1.00 83.88 87 VAL A N 1
ATOM 683 C CA . VAL A 1 87 ? -3.836 -11.572 15.233 1.00 83.88 87 VAL A CA 1
ATOM 684 C C . VAL A 1 87 ? -4.854 -10.648 15.901 1.00 83.88 87 VAL A C 1
ATOM 686 O O . VAL A 1 87 ? -5.138 -10.815 17.086 1.00 83.88 87 VAL A O 1
ATOM 689 N N . LEU A 1 88 ? -5.431 -9.706 15.150 1.00 80.50 88 LEU A N 1
ATOM 690 C CA . LEU A 1 88 ? -6.404 -8.750 15.686 1.00 80.50 88 LEU A CA 1
ATOM 691 C C . LEU A 1 88 ? -7.683 -9.445 16.178 1.00 80.50 88 LEU A C 1
ATOM 693 O O . LEU A 1 88 ? -8.197 -9.106 17.242 1.00 80.50 88 LEU A O 1
ATOM 697 N N . LEU A 1 89 ? -8.172 -10.445 15.438 1.00 84.06 89 LEU A N 1
ATOM 698 C CA . LEU A 1 89 ? -9.349 -11.230 15.821 1.00 84.06 89 LEU A CA 1
ATOM 699 C C . LEU A 1 89 ? -9.087 -12.107 17.054 1.00 84.06 89 LEU A C 1
ATOM 701 O O . LEU A 1 89 ? -9.965 -12.270 17.906 1.00 84.06 89 LEU A O 1
ATOM 705 N N . ALA A 1 90 ? -7.878 -12.658 17.181 1.00 82.25 90 ALA A N 1
ATOM 706 C CA . ALA A 1 90 ? -7.483 -13.410 18.368 1.00 82.25 90 ALA A CA 1
ATOM 707 C C . ALA A 1 90 ? -7.389 -12.514 19.616 1.00 82.25 90 ALA A C 1
ATOM 709 O O . ALA A 1 90 ? -7.686 -12.964 20.723 1.00 82.25 90 ALA A O 1
ATOM 710 N N . GLU A 1 91 ? -6.980 -11.254 19.464 1.00 78.88 91 GLU A N 1
ATOM 711 C CA . GLU A 1 91 ? -6.932 -10.287 20.564 1.00 78.88 91 GLU A CA 1
ATOM 712 C C . GLU A 1 91 ? -8.338 -9.855 21.006 1.00 78.88 91 GLU A C 1
ATOM 714 O O . GLU A 1 91 ? -8.627 -9.845 22.204 1.00 78.88 91 GLU A O 1
ATOM 719 N N . SER A 1 92 ? -9.248 -9.584 20.061 1.00 75.69 92 SER A N 1
ATOM 720 C CA . SER A 1 92 ? -10.631 -9.226 20.401 1.00 75.69 92 SER A CA 1
ATOM 721 C C . SER A 1 92 ? -11.349 -10.344 21.159 1.00 75.69 92 SER A C 1
ATOM 723 O O . SER A 1 92 ? -11.975 -10.069 22.180 1.00 75.69 92 SER A O 1
ATOM 725 N N . ALA A 1 93 ? -11.178 -11.601 20.734 1.00 79.38 93 ALA A N 1
ATOM 726 C CA . ALA A 1 93 ? -11.795 -12.750 21.398 1.00 79.38 93 ALA A CA 1
ATOM 727 C C . ALA A 1 93 ? -11.304 -12.940 22.848 1.00 79.38 93 ALA A C 1
ATOM 729 O O . ALA A 1 93 ? -12.063 -13.361 23.719 1.00 79.38 93 ALA A O 1
ATOM 730 N N . GLN A 1 94 ? -10.038 -12.612 23.132 1.00 75.00 94 GLN A N 1
ATOM 731 C CA . GLN A 1 94 ? -9.484 -12.690 24.488 1.00 75.00 94 GLN A CA 1
ATOM 732 C C . GLN A 1 94 ? -10.017 -11.585 25.407 1.00 75.00 94 GLN A C 1
ATOM 734 O O . GLN A 1 94 ? -10.224 -11.831 26.596 1.00 75.00 94 GLN A O 1
ATOM 739 N N . ASN A 1 95 ? -10.241 -10.379 24.879 1.00 73.69 95 ASN A N 1
ATOM 740 C CA . ASN A 1 95 ? -10.805 -9.274 25.656 1.00 73.69 95 ASN A CA 1
ATOM 741 C C . ASN A 1 95 ? -12.264 -9.529 26.060 1.00 73.69 95 ASN A C 1
ATOM 743 O O . ASN A 1 95 ? -12.659 -9.153 27.163 1.00 73.69 95 ASN A O 1
ATOM 747 N N . GLU A 1 96 ? -13.048 -10.185 25.202 1.00 73.00 96 GLU A N 1
ATOM 748 C CA . GLU A 1 96 ? -14.436 -10.560 25.505 1.00 73.00 96 GLU A CA 1
ATOM 749 C C . GLU A 1 96 ? -14.509 -11.575 26.662 1.00 73.00 96 GLU A C 1
ATOM 751 O O . GLU A 1 96 ? -15.271 -11.376 27.607 1.00 73.00 96 GLU A O 1
ATOM 756 N N . ASP A 1 97 ? -13.645 -12.597 26.656 1.00 70.62 97 ASP A N 1
ATOM 757 C CA . ASP A 1 97 ? -13.581 -13.621 27.713 1.00 70.62 97 ASP A CA 1
ATOM 758 C C . ASP A 1 97 ? -13.166 -13.052 29.088 1.00 70.62 97 ASP A C 1
ATOM 760 O O . ASP A 1 97 ? -13.702 -13.443 30.128 1.00 70.62 97 ASP A O 1
ATOM 764 N N . HIS A 1 98 ? -12.244 -12.081 29.118 1.00 67.38 98 HIS A N 1
ATOM 765 C CA . HIS A 1 98 ? -11.842 -11.413 30.365 1.00 67.38 98 HIS A CA 1
ATOM 766 C C . HIS A 1 98 ? -12.938 -10.490 30.928 1.00 67.38 98 HIS A C 1
ATOM 768 O O . HIS A 1 98 ? -13.041 -10.335 32.148 1.00 67.38 98 HIS A O 1
ATOM 774 N N . GLY A 1 99 ? -13.756 -9.878 30.064 1.00 67.19 99 GLY A N 1
ATOM 775 C CA . GLY A 1 99 ? -14.869 -9.016 30.471 1.00 67.19 99 GLY A CA 1
ATOM 776 C C . GLY A 1 99 ? -15.975 -9.779 31.204 1.00 67.19 99 GLY A C 1
ATOM 777 O O . GLY A 1 99 ? -16.422 -9.339 32.267 1.00 67.19 99 GLY A O 1
ATOM 778 N N . ASP A 1 100 ? -16.353 -10.951 30.690 1.00 70.44 100 ASP A N 1
ATOM 779 C CA . ASP A 1 100 ? -17.387 -11.807 31.290 1.00 70.44 100 ASP A CA 1
ATOM 780 C C . ASP A 1 100 ? -16.959 -12.372 32.656 1.00 70.44 100 ASP A C 1
ATOM 782 O O . ASP A 1 100 ? -17.754 -12.416 33.599 1.00 70.44 100 ASP A O 1
ATOM 786 N N . GLN A 1 101 ? -15.681 -12.736 32.816 1.00 64.12 101 GLN A N 1
ATOM 787 C CA . GLN A 1 101 ? -15.142 -13.215 34.097 1.00 64.12 101 GLN A CA 1
ATOM 788 C C . GLN A 1 101 ? -15.129 -12.119 35.172 1.00 64.12 101 GLN A C 1
ATOM 790 O O . GLN A 1 101 ? -15.486 -12.374 36.325 1.00 64.12 101 GLN A O 1
ATOM 795 N N . ALA A 1 102 ? -14.762 -10.885 34.812 1.00 65.00 102 ALA A N 1
ATOM 796 C CA . ALA A 1 102 ? -14.779 -9.761 35.746 1.00 65.00 102 ALA A CA 1
ATOM 797 C C . ALA A 1 102 ? -16.206 -9.442 36.231 1.00 65.00 102 ALA A C 1
ATOM 799 O O . ALA A 1 102 ? -16.409 -9.235 37.429 1.00 65.00 102 ALA A O 1
ATOM 800 N N . ALA A 1 103 ? -17.198 -9.467 35.333 1.00 65.50 103 ALA A N 1
ATOM 801 C CA . ALA A 1 103 ? -18.603 -9.254 35.681 1.00 65.50 103 ALA A CA 1
ATOM 802 C C . ALA A 1 103 ? -19.141 -10.341 36.631 1.00 65.50 103 ALA A C 1
ATOM 804 O O . ALA A 1 103 ? -19.727 -10.013 37.662 1.00 65.50 103 ALA A O 1
ATOM 805 N N . ALA A 1 104 ? -18.851 -11.618 36.356 1.00 69.06 104 ALA A N 1
ATOM 806 C CA . ALA A 1 104 ? -19.285 -12.733 37.200 1.00 69.06 104 ALA A CA 1
ATOM 807 C C . ALA A 1 104 ? -18.709 -12.668 38.629 1.00 69.06 104 ALA A C 1
ATOM 809 O O . ALA A 1 104 ? -19.405 -12.967 39.595 1.00 69.06 104 ALA A O 1
ATOM 810 N N . THR A 1 105 ? -17.455 -12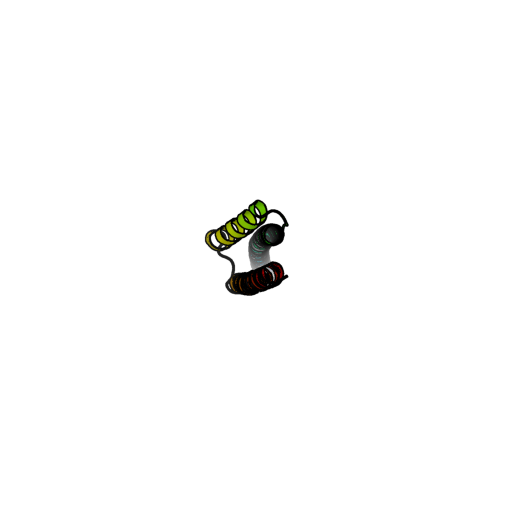.229 38.789 1.00 68.50 105 THR A N 1
ATOM 811 C CA . THR A 1 105 ? -16.841 -12.078 40.126 1.00 68.50 105 THR A CA 1
ATOM 812 C C . THR A 1 105 ? -17.376 -10.883 40.922 1.00 68.50 105 THR A C 1
ATOM 814 O O . THR A 1 105 ? -17.358 -10.913 42.153 1.00 68.50 105 THR A O 1
ATOM 817 N N . ALA A 1 106 ? -17.868 -9.842 40.241 1.00 68.81 106 ALA A N 1
ATOM 818 C CA . ALA A 1 106 ? -18.435 -8.656 40.878 1.00 68.81 106 ALA A CA 1
ATOM 819 C C . ALA A 1 106 ? -19.868 -8.879 41.390 1.00 68.81 106 ALA A C 1
ATOM 821 O O . ALA A 1 106 ? -20.265 -8.232 42.354 1.00 68.81 106 ALA A O 1
ATOM 822 N N . GLU A 1 107 ? -20.631 -9.791 40.780 1.00 66.56 107 GLU A N 1
ATOM 823 C CA . GLU A 1 107 ? -21.971 -10.174 41.254 1.00 66.56 107 GLU A CA 1
ATOM 824 C C . GLU A 1 107 ? -21.944 -11.177 42.425 1.00 66.56 107 GLU A C 1
ATOM 826 O O . GLU A 1 107 ? -22.944 -11.325 43.126 1.00 66.56 107 GLU A O 1
ATOM 831 N N . GLU A 1 108 ? -20.812 -11.850 42.668 1.00 61.34 108 GLU A N 1
ATOM 832 C CA . GLU A 1 108 ? -20.646 -12.825 43.762 1.00 61.34 108 GLU A CA 1
ATOM 833 C C . GLU A 1 108 ? -20.148 -12.197 45.091 1.00 61.34 108 GLU A C 1
ATOM 835 O O . GLU A 1 108 ? -20.101 -12.884 46.113 1.00 61.34 108 GLU A O 1
ATOM 840 N N . SER A 1 109 ? -19.806 -10.897 45.108 1.00 48.94 109 SER A N 1
ATOM 841 C CA . SER A 1 109 ? -19.314 -10.153 46.294 1.00 48.94 109 SER A CA 1
ATOM 842 C C . SER A 1 109 ? -20.364 -9.233 46.917 1.00 48.94 109 SER A C 1
ATOM 844 O O . SER A 1 109 ? -20.410 -9.167 48.169 1.00 48.94 109 SER A O 1
#

Mean predicted aligned error: 10.94 Å

Radius of gyration: 27.11 Å; Cα contacts (8 Å, |Δi|>4): 33; chains: 1; bounding box: 59×19×92 Å

Foldseek 3Di:
DDPVVCVVVVVVVVVVVVVVVVVVVVVVVVVVVLVVVLVVQLVCLVVQCVDPDPVSNVVSVVSNVVSCVPSVDDPVVVVVVVVVVVVSVVVVVVVVVVVVVVVVVVVVD

Solvent-accessible surface area (backbone atoms only — not comparable to full-atom values): 6040 Å² total; per-residue (Å²): 135,68,81,71,76,52,47,66,58,51,52,50,50,52,52,51,51,51,50,50,52,50,53,51,50,54,51,51,48,53,54,51,51,52,50,50,57,49,50,55,52,48,51,53,20,53,53,26,51,71,40,90,50,64,70,46,18,53,51,11,51,54,49,47,55,50,50,55,73,71,66,66,63,53,74,70,54,52,52,52,53,50,56,48,50,55,53,53,54,56,51,53,57,53,54,54,58,54,51,55,52,54,53,58,58,63,76,75,110

Nearest PDB structures (foldseek):
  6zvr-assembly1_D  TM=3.998E-01  e=9.230E+00  Nostoc punctiforme